Protein AF-A0A1F2XSY4-F1 (afdb_monomer_lite)

Foldseek 3Di:
DDDPLCVPVVVVVVVVCVVVVVPPWDKDAQAQDPPDNDTFGIKTWDADPVPRHIDIDTDHGDDDPDDDDPDDPDD

Secondary structure (DSSP, 8-state):
---HHHHHHHHHHHHHHHHTT--S-EEEEEEE-TTSS-EEEEEEEEE-TTT--EEEEEE------------PPP-

Structure (mmCIF, N/CA/C/O backbone):
data_AF-A0A1F2XSY4-F1
#
_entry.id   AF-A0A1F2XSY4-F1
#
loop_
_atom_site.group_PDB
_atom_site.id
_atom_site.type_symbol
_atom_site.label_atom_id
_atom_site.label_alt_id
_atom_site.label_comp_id
_atom_site.label_asym_id
_atom_site.label_entity_id
_atom_site.label_seq_id
_atom_site.pdbx_PDB_ins_code
_atom_site.Cartn_x
_atom_site.Cartn_y
_atom_site.Cartn_z
_atom_site.occupancy
_atom_site.B_iso_or_equiv
_atom_site.auth_seq_id
_atom_site.auth_comp_id
_atom_site.auth_asym_id
_atom_site.auth_atom_id
_atom_site.pdbx_PDB_model_num
ATOM 1 N N . MET A 1 1 ? 3.189 -4.514 -19.448 1.00 51.28 1 MET A N 1
ATOM 2 C CA . MET A 1 1 ? 4.606 -4.699 -19.073 1.00 51.28 1 MET A CA 1
ATOM 3 C C . MET A 1 1 ? 4.740 -4.233 -17.637 1.00 51.28 1 MET A C 1
ATOM 5 O O . MET A 1 1 ? 4.429 -3.080 -17.375 1.00 51.28 1 MET A O 1
ATOM 9 N N . VAL A 1 2 ? 5.071 -5.138 -16.720 1.00 55.88 2 VAL A N 1
ATOM 10 C CA . VAL A 1 2 ? 5.247 -4.835 -15.293 1.00 55.88 2 VAL A CA 1
ATOM 11 C C . VAL A 1 2 ? 6.716 -4.437 -15.088 1.00 55.88 2 VAL A C 1
ATOM 13 O O . VAL A 1 2 ? 7.574 -5.154 -15.600 1.00 55.88 2 VAL A O 1
ATOM 16 N N . PRO A 1 3 ? 7.042 -3.309 -14.431 1.00 65.69 3 PRO A N 1
AT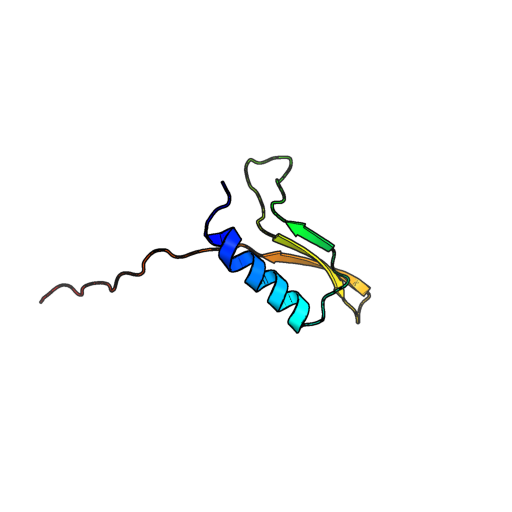OM 17 C CA . PRO A 1 3 ? 8.434 -2.925 -14.184 1.00 65.69 3 PRO A CA 1
ATOM 18 C C . PRO A 1 3 ? 9.169 -3.979 -13.340 1.00 65.69 3 PRO A C 1
ATOM 20 O O . PRO A 1 3 ? 8.582 -4.520 -12.408 1.00 65.69 3 PRO A O 1
ATOM 23 N N . ASP A 1 4 ? 10.460 -4.225 -13.585 1.00 66.81 4 ASP A N 1
ATOM 24 C CA . ASP A 1 4 ? 11.247 -5.219 -12.822 1.00 66.81 4 ASP A CA 1
ATOM 25 C C . ASP A 1 4 ? 11.238 -4.962 -11.303 1.00 66.81 4 ASP A C 1
ATOM 27 O O . ASP A 1 4 ? 11.260 -5.895 -10.500 1.00 66.81 4 ASP A O 1
ATOM 31 N N . ALA A 1 5 ? 11.152 -3.688 -10.902 1.00 66.44 5 ALA A N 1
ATOM 32 C CA . ALA A 1 5 ? 10.991 -3.286 -9.504 1.00 66.44 5 ALA A CA 1
ATOM 33 C C . ALA A 1 5 ? 9.721 -3.877 -8.874 1.00 66.44 5 ALA A C 1
ATOM 35 O O . ALA A 1 5 ? 9.732 -4.321 -7.734 1.00 66.44 5 ALA A O 1
ATOM 36 N N . TRP A 1 6 ? 8.629 -3.932 -9.630 1.00 78.62 6 TRP A N 1
ATOM 37 C CA . TRP A 1 6 ? 7.357 -4.454 -9.152 1.00 78.62 6 TRP A CA 1
ATOM 38 C C . TRP A 1 6 ? 7.410 -5.968 -8.953 1.00 78.62 6 TRP A C 1
ATOM 40 O O . TRP A 1 6 ? 7.012 -6.469 -7.906 1.00 78.62 6 TRP A O 1
ATOM 50 N N . HIS A 1 7 ? 7.956 -6.699 -9.930 1.00 73.62 7 HIS A N 1
ATOM 51 C CA . HIS A 1 7 ? 8.032 -8.160 -9.871 1.00 73.62 7 HIS A CA 1
ATOM 52 C C . HIS A 1 7 ? 8.844 -8.648 -8.661 1.00 73.62 7 HIS A C 1
ATOM 54 O O . HIS A 1 7 ? 8.453 -9.598 -7.984 1.00 73.62 7 HIS A O 1
ATOM 60 N N . ASN A 1 8 ? 9.948 -7.960 -8.355 1.00 74.31 8 ASN A N 1
ATOM 61 C CA . ASN A 1 8 ? 10.854 -8.361 -7.283 1.00 74.31 8 ASN A CA 1
ATOM 62 C C . ASN A 1 8 ? 10.463 -7.779 -5.918 1.00 74.31 8 ASN A C 1
ATOM 64 O O . ASN A 1 8 ? 10.486 -8.489 -4.913 1.00 74.31 8 ASN A O 1
ATOM 68 N N . SER A 1 9 ? 10.109 -6.493 -5.856 1.00 82.12 9 SER A N 1
ATOM 69 C CA . SER A 1 9 ? 9.922 -5.801 -4.578 1.00 82.12 9 SER A CA 1
ATOM 70 C C . SER A 1 9 ? 8.512 -5.939 -4.011 1.00 82.12 9 SER A C 1
ATOM 72 O O . SER A 1 9 ? 8.373 -5.909 -2.792 1.00 82.12 9 SER A O 1
ATOM 74 N N . LEU A 1 10 ? 7.479 -6.171 -4.832 1.00 87.50 10 LEU A N 1
ATOM 75 C CA . LEU A 1 10 ? 6.121 -6.347 -4.305 1.00 87.50 10 LEU A CA 1
ATOM 76 C C . LEU A 1 10 ? 6.004 -7.619 -3.450 1.00 87.50 10 LEU A C 1
ATOM 78 O O . LEU A 1 10 ? 5.376 -7.604 -2.393 1.00 87.50 10 LEU A O 1
ATOM 82 N N . SER A 1 11 ? 6.669 -8.701 -3.863 1.00 87.19 11 SER A N 1
ATOM 83 C CA . SER A 1 11 ? 6.770 -9.929 -3.065 1.00 87.19 11 SER A CA 1
ATOM 84 C C . SER A 1 11 ? 7.449 -9.668 -1.716 1.00 87.19 11 SER A C 1
ATOM 86 O O . SER A 1 11 ? 7.007 -10.179 -0.690 1.00 87.19 11 SER A O 1
ATOM 88 N N . ALA A 1 12 ? 8.480 -8.816 -1.688 1.00 89.00 12 ALA A N 1
ATOM 89 C CA . ALA A 1 12 ? 9.130 -8.410 -0.444 1.00 89.00 12 ALA A CA 1
ATOM 90 C C . ALA A 1 12 ? 8.190 -7.587 0.457 1.00 89.00 12 ALA A C 1
ATOM 92 O O . ALA A 1 12 ? 8.140 -7.831 1.661 1.00 89.00 12 ALA A O 1
ATOM 93 N N . THR A 1 13 ? 7.397 -6.673 -0.114 1.00 90.69 13 THR A N 1
ATOM 94 C CA . THR A 1 13 ? 6.361 -5.928 0.621 1.00 90.69 13 THR A CA 1
ATOM 95 C C . THR A 1 13 ? 5.310 -6.866 1.213 1.00 90.69 13 THR A C 1
ATOM 97 O O . THR A 1 13 ? 4.979 -6.746 2.389 1.00 90.69 13 THR A O 1
ATOM 100 N N . SER A 1 14 ? 4.823 -7.840 0.439 1.00 90.81 14 SER A N 1
ATOM 101 C CA . SER A 1 14 ? 3.874 -8.849 0.926 1.00 90.81 14 SER A CA 1
ATOM 102 C C . SER A 1 14 ? 4.454 -9.679 2.074 1.00 90.81 14 SER A C 1
ATOM 104 O O . SER A 1 14 ? 3.7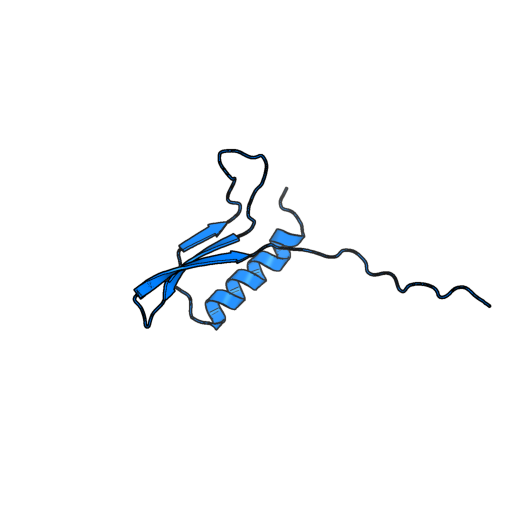69 -9.919 3.066 1.00 90.81 14 SER A O 1
ATOM 106 N N . ASN A 1 15 ? 5.721 -10.086 1.973 1.00 91.50 15 ASN A N 1
ATOM 107 C CA . ASN A 1 15 ? 6.389 -10.842 3.029 1.00 91.50 15 ASN A CA 1
ATOM 108 C C . ASN A 1 15 ? 6.538 -10.024 4.316 1.00 91.50 15 ASN A C 1
ATOM 110 O O . ASN A 1 15 ? 6.297 -10.563 5.390 1.00 91.50 15 ASN A O 1
ATOM 114 N N . ALA A 1 16 ? 6.892 -8.738 4.224 1.00 91.94 16 ALA A N 1
ATOM 115 C CA . ALA A 1 16 ? 7.005 -7.862 5.391 1.00 91.94 16 ALA A CA 1
ATOM 116 C C . ALA A 1 16 ? 5.668 -7.739 6.141 1.00 91.94 16 ALA A C 1
ATOM 118 O O . ALA A 1 16 ? 5.617 -7.952 7.347 1.00 91.94 16 ALA A O 1
ATOM 119 N N . LEU A 1 17 ? 4.568 -7.507 5.416 1.00 92.81 17 LEU A N 1
ATOM 120 C CA . LEU A 1 17 ? 3.232 -7.438 6.018 1.00 92.81 17 LEU A CA 1
ATOM 121 C C . LEU A 1 17 ? 2.830 -8.755 6.702 1.00 92.81 17 LEU A C 1
ATOM 123 O O . LEU A 1 17 ? 2.226 -8.735 7.769 1.00 92.81 17 LEU A O 1
ATOM 127 N N . GLN A 1 18 ? 3.184 -9.900 6.113 1.00 91.69 18 GLN A N 1
ATOM 128 C CA . GLN A 1 18 ? 2.904 -11.214 6.699 1.00 91.69 18 GLN A CA 1
ATOM 129 C C . GLN A 1 18 ? 3.753 -11.514 7.939 1.00 91.69 18 GLN A C 1
ATOM 131 O O . GLN A 1 18 ? 3.245 -12.122 8.878 1.00 91.69 18 GLN A O 1
ATOM 136 N N . LEU A 1 19 ? 5.028 -11.114 7.935 1.00 93.81 19 LEU A N 1
ATOM 137 C CA . LEU A 1 19 ? 5.950 -11.293 9.060 1.00 93.81 19 LEU A CA 1
ATOM 138 C C . LEU A 1 19 ? 5.487 -10.527 10.303 1.00 93.81 19 LEU A C 1
ATOM 140 O O . LEU A 1 19 ? 5.592 -11.058 11.405 1.00 93.81 19 LEU A O 1
ATOM 144 N N . ASP A 1 20 ? 4.927 -9.333 10.112 1.00 89.50 20 ASP A N 1
ATOM 145 C CA . ASP A 1 20 ? 4.403 -8.487 11.191 1.00 89.50 20 ASP A CA 1
ATOM 146 C C . ASP A 1 20 ? 2.923 -8.769 11.526 1.00 89.50 20 ASP A C 1
ATOM 148 O O . ASP A 1 20 ? 2.294 -8.012 12.263 1.00 89.50 20 ASP A O 1
ATOM 152 N N . ASP A 1 21 ? 2.351 -9.853 10.987 1.00 89.75 21 ASP A N 1
ATOM 153 C CA . ASP A 1 21 ? 0.956 -10.276 11.191 1.00 89.75 21 ASP A CA 1
ATOM 154 C C . ASP A 1 21 ? -0.101 -9.219 10.800 1.00 89.75 21 ASP A C 1
ATOM 156 O O . ASP A 1 21 ? -1.242 -9.228 11.264 1.00 89.75 21 ASP A O 1
ATOM 160 N N . LEU A 1 22 ? 0.248 -8.307 9.888 1.00 90.00 22 LEU A N 1
ATOM 161 C CA . LEU A 1 22 ? -0.625 -7.239 9.402 1.00 90.00 22 LEU A CA 1
ATOM 162 C C . LEU A 1 22 ? -1.606 -7.773 8.345 1.00 90.00 22 LEU A C 1
ATOM 164 O O . LEU A 1 22 ? -1.459 -7.505 7.152 1.00 90.00 22 LEU A O 1
ATOM 168 N N . ARG A 1 23 ? -2.611 -8.546 8.778 1.00 87.00 23 ARG A N 1
ATOM 169 C CA . ARG A 1 23 ? -3.572 -9.228 7.882 1.00 87.00 23 ARG A CA 1
ATOM 170 C C . ARG A 1 23 ? -4.854 -8.458 7.570 1.00 87.00 23 ARG A C 1
ATOM 172 O O . ARG A 1 23 ? -5.455 -8.712 6.531 1.00 87.00 23 ARG A O 1
ATOM 179 N N . ASP A 1 24 ? -5.224 -7.502 8.413 1.00 89.31 24 ASP A N 1
ATOM 180 C CA . ASP A 1 24 ? -6.507 -6.788 8.305 1.00 89.31 24 ASP A CA 1
ATOM 181 C C . ASP A 1 24 ? -6.373 -5.392 7.676 1.00 89.31 24 ASP A C 1
ATOM 183 O O . ASP A 1 24 ? -7.270 -4.556 7.780 1.00 89.31 24 ASP A O 1
ATOM 187 N N . GLN A 1 25 ? -5.241 -5.128 7.019 1.00 94.19 25 GLN A N 1
ATOM 188 C CA . GLN A 1 25 ? -4.957 -3.830 6.414 1.00 94.19 25 GLN A CA 1
ATOM 189 C C . GLN A 1 25 ? -5.506 -3.737 4.992 1.00 94.19 25 GLN A C 1
ATOM 191 O O . GLN A 1 25 ? -5.389 -4.666 4.190 1.00 94.19 25 GLN A O 1
ATOM 196 N N . GLY A 1 26 ? -6.065 -2.580 4.646 1.00 95.19 26 GLY A N 1
ATOM 197 C CA . GLY A 1 26 ? -6.460 -2.276 3.277 1.00 95.19 26 GLY A CA 1
ATOM 198 C C . GLY A 1 26 ? -5.227 -1.965 2.433 1.00 95.19 26 GLY A C 1
ATOM 199 O O . GLY A 1 26 ? -4.477 -1.047 2.763 1.00 95.19 26 GLY A O 1
ATOM 200 N N . ILE A 1 27 ? -5.024 -2.700 1.338 1.00 95.12 27 ILE A N 1
ATOM 201 C CA . ILE A 1 27 ? -3.878 -2.520 0.436 1.00 95.12 27 ILE A CA 1
ATOM 202 C C . ILE A 1 27 ? -4.375 -2.095 -0.945 1.00 95.12 27 ILE A C 1
ATOM 204 O 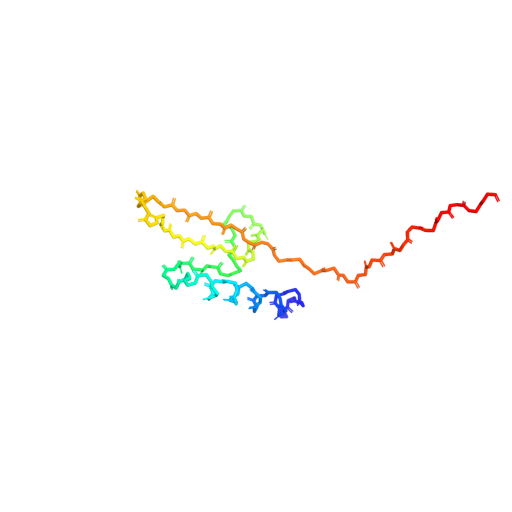O . ILE A 1 27 ? -5.165 -2.797 -1.575 1.00 95.12 27 ILE A O 1
ATOM 208 N N . LEU A 1 28 ? -3.868 -0.965 -1.438 1.00 94.75 28 LEU A N 1
ATOM 209 C CA . LEU A 1 28 ? -4.080 -0.496 -2.803 1.00 94.75 28 LEU A CA 1
ATOM 210 C C . LEU A 1 28 ? -2.746 -0.496 -3.544 1.00 94.75 28 LEU A C 1
ATOM 212 O O . LEU A 1 28 ? -1.829 0.239 -3.188 1.00 94.75 28 LEU A O 1
ATOM 216 N N . ALA A 1 29 ? -2.658 -1.312 -4.585 1.00 92.69 29 ALA A N 1
ATOM 217 C CA . ALA A 1 29 ? -1.501 -1.409 -5.463 1.00 92.69 29 ALA A CA 1
ATOM 218 C C . ALA A 1 29 ? -1.751 -0.620 -6.762 1.00 92.69 29 ALA A C 1
ATOM 220 O O . ALA A 1 29 ? -2.867 -0.629 -7.281 1.00 92.69 29 ALA A O 1
ATOM 221 N N . GLU A 1 30 ? -0.727 0.059 -7.286 1.00 91.38 30 GLU A N 1
ATOM 222 C CA . GLU A 1 30 ? -0.779 0.872 -8.516 1.00 91.38 30 GLU A CA 1
ATOM 223 C C . GLU A 1 30 ? -1.875 1.957 -8.506 1.00 91.38 30 GLU A C 1
ATOM 225 O O . GLU A 1 30 ? -2.557 2.210 -9.507 1.00 91.38 30 GLU A O 1
ATOM 230 N N . LEU A 1 31 ? -2.053 2.633 -7.369 1.00 92.44 31 LEU A N 1
ATOM 231 C CA . LEU A 1 31 ? -3.088 3.650 -7.209 1.00 92.44 31 LEU A CA 1
ATOM 232 C C . LEU A 1 31 ? -2.778 4.893 -8.058 1.00 92.44 31 LEU A C 1
ATOM 234 O O . LEU A 1 31 ? -1.876 5.675 -7.752 1.00 92.44 31 LEU A O 1
ATOM 238 N N . LYS A 1 32 ? -3.567 5.113 -9.115 1.00 92.06 32 LYS A N 1
ATOM 239 C CA . LYS A 1 32 ? -3.528 6.346 -9.918 1.00 92.06 32 LYS A CA 1
ATOM 240 C C . LYS A 1 32 ? -4.222 7.489 -9.184 1.00 92.06 32 LYS A C 1
ATOM 242 O O . LYS A 1 32 ? -5.348 7.337 -8.718 1.00 92.06 32 LYS A O 1
ATOM 247 N N . LEU A 1 33 ? -3.578 8.652 -9.138 1.00 90.25 33 LEU A N 1
ATOM 248 C CA . LEU A 1 33 ? -4.151 9.842 -8.512 1.00 90.25 33 LEU A CA 1
ATOM 249 C C . LEU A 1 33 ? -5.054 10.589 -9.501 1.00 90.25 33 LEU A C 1
ATOM 251 O O . LEU A 1 33 ? -4.617 10.954 -10.587 1.00 90.25 33 LEU A O 1
ATOM 255 N N . SER A 1 34 ? -6.293 10.879 -9.106 1.00 85.94 34 SER A N 1
ATOM 256 C CA . SER A 1 34 ? -7.360 11.384 -9.988 1.00 85.94 34 SE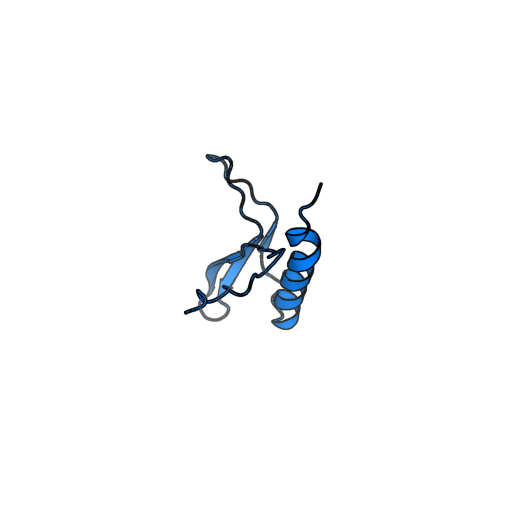R A CA 1
ATOM 257 C C . SER A 1 34 ? -7.021 12.667 -10.761 1.00 85.94 34 SER A C 1
ATOM 259 O O . SER A 1 34 ? -7.511 12.865 -11.868 1.00 85.94 34 SER A O 1
ATOM 261 N N . HIS A 1 35 ? -6.178 13.536 -10.196 1.00 85.38 35 HIS A N 1
ATOM 262 C CA . HIS A 1 35 ? -5.830 14.843 -10.769 1.00 85.38 35 HIS A CA 1
ATOM 263 C C . HIS A 1 35 ? -4.366 14.947 -11.228 1.00 85.38 35 HIS A C 1
ATOM 265 O O . HIS A 1 35 ? -3.850 16.049 -11.406 1.00 85.38 35 HIS A O 1
ATOM 271 N N . SER A 1 36 ? -3.660 13.825 -11.409 1.00 87.38 36 SER A N 1
ATOM 272 C CA . SER A 1 36 ? -2.292 13.842 -11.940 1.00 87.38 36 SER A CA 1
ATOM 273 C C . SER A 1 36 ? -1.959 12.573 -12.723 1.00 87.38 36 SER A C 1
ATOM 275 O O . SER A 1 36 ? -2.579 11.536 -12.534 1.00 87.38 36 SER A O 1
ATOM 277 N N . SER A 1 37 ? -0.912 12.613 -13.547 1.00 84.19 37 SER A N 1
ATOM 278 C CA . SER A 1 37 ? -0.355 11.400 -14.164 1.00 84.19 37 SER A CA 1
ATOM 279 C C . SER A 1 37 ? 0.475 10.544 -13.194 1.00 84.19 37 SER A C 1
ATOM 281 O O . SER A 1 37 ? 1.070 9.549 -13.612 1.00 84.19 37 SER A O 1
ATOM 283 N N . LYS A 1 38 ? 0.567 10.933 -11.914 1.00 87.56 38 LYS A N 1
ATOM 284 C CA . LYS A 1 38 ? 1.322 10.197 -10.898 1.00 87.56 38 LYS A CA 1
ATOM 285 C C . LYS A 1 38 ? 0.531 8.980 -10.417 1.00 87.56 38 LYS A C 1
ATOM 287 O O . LYS A 1 38 ? -0.701 8.989 -10.359 1.00 87.56 38 LYS A O 1
ATOM 292 N N . ARG A 1 39 ? 1.276 7.951 -10.029 1.00 91.38 39 ARG A N 1
ATOM 293 C CA . ARG A 1 39 ? 0.780 6.741 -9.375 1.00 91.38 39 ARG A CA 1
ATOM 29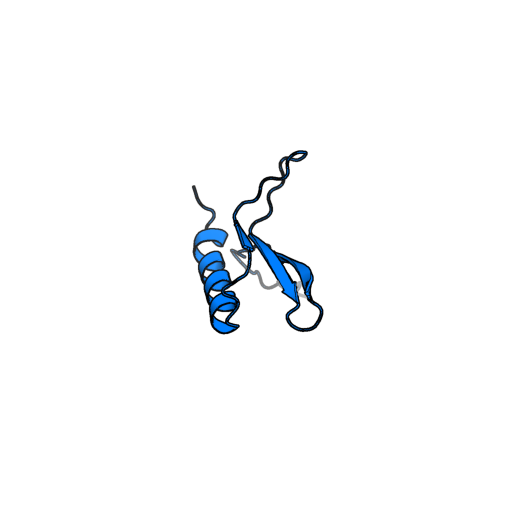4 C C . ARG A 1 39 ? 1.562 6.531 -8.084 1.00 91.38 39 ARG A C 1
ATOM 296 O O . ARG A 1 39 ? 2.739 6.881 -8.055 1.00 91.38 39 ARG A O 1
ATOM 303 N N . LEU A 1 40 ? 0.906 5.980 -7.074 1.00 92.00 40 LEU A N 1
ATOM 304 C CA . LEU A 1 40 ? 1.566 5.382 -5.919 1.00 92.00 40 LEU A CA 1
ATOM 305 C C . LEU A 1 40 ? 1.765 3.897 -6.203 1.00 92.00 40 LEU A C 1
ATOM 307 O O . LEU A 1 40 ? 0.873 3.261 -6.774 1.00 92.00 40 LEU A O 1
ATOM 311 N N . ASP A 1 41 ? 2.908 3.350 -5.804 1.00 92.62 41 ASP A N 1
ATOM 312 C CA . ASP A 1 41 ? 3.160 1.924 -5.993 1.00 92.62 41 ASP A CA 1
ATOM 313 C C . ASP A 1 41 ? 2.295 1.093 -5.035 1.00 92.62 41 ASP A C 1
ATOM 315 O O . ASP A 1 41 ? 1.505 0.268 -5.494 1.00 92.62 41 ASP A O 1
ATOM 319 N N . VAL A 1 42 ? 2.367 1.345 -3.723 1.00 94.50 42 VAL A N 1
ATOM 320 C CA . VAL A 1 42 ? 1.500 0.698 -2.725 1.00 94.50 42 VAL A CA 1
ATOM 321 C C . VAL A 1 42 ? 1.054 1.700 -1.657 1.00 94.50 42 VAL A C 1
ATOM 323 O O . VAL A 1 42 ? 1.865 2.429 -1.087 1.00 94.50 42 VAL A O 1
ATOM 326 N N . LEU A 1 43 ? -0.241 1.705 -1.346 1.00 95.62 43 LEU A N 1
ATOM 327 C CA . LEU A 1 43 ? -0.829 2.379 -0.190 1.00 95.62 43 LEU A CA 1
ATOM 328 C C . LEU A 1 43 ? -1.380 1.321 0.770 1.00 95.62 43 LEU A C 1
ATOM 330 O O . LEU A 1 43 ? -2.243 0.530 0.390 1.00 95.62 43 LEU A O 1
ATOM 334 N N . VAL A 1 44 ? -0.891 1.326 2.007 1.00 95.75 44 VAL A N 1
ATOM 335 C CA . VAL A 1 44 ? -1.394 0.493 3.104 1.00 95.75 44 VAL A CA 1
ATOM 336 C C . VAL A 1 44 ? -2.208 1.377 4.038 1.00 95.75 44 VAL A C 1
ATOM 338 O O . VAL A 1 44 ? -1.757 2.451 4.429 1.00 95.75 44 VAL A O 1
ATOM 341 N N . THR A 1 45 ? -3.406 0.934 4.386 1.00 96.62 45 THR A N 1
ATOM 342 C CA . THR A 1 45 ? -4.354 1.638 5.255 1.00 96.62 45 THR A CA 1
ATOM 343 C C . THR A 1 45 ? -4.795 0.720 6.378 1.00 96.62 45 THR A C 1
ATOM 345 O O . THR A 1 45 ? -4.890 -0.490 6.184 1.00 96.62 45 THR A O 1
ATOM 348 N N . GLY A 1 46 ? -5.055 1.288 7.545 1.00 94.75 46 GLY A N 1
ATOM 349 C CA . GLY A 1 46 ? -5.379 0.520 8.733 1.00 94.75 46 GLY A CA 1
ATOM 350 C C . GLY A 1 46 ? -5.771 1.400 9.897 1.00 94.75 46 GLY A C 1
ATOM 351 O O . GLY A 1 46 ? -5.826 2.621 9.772 1.00 94.75 46 GLY A O 1
ATOM 352 N N . SER A 1 47 ? -5.976 0.780 11.050 1.00 92.94 47 SER A N 1
ATOM 353 C CA . SER A 1 47 ? -6.184 1.479 12.312 1.00 92.94 47 SER A CA 1
ATOM 354 C C . SER A 1 47 ? -5.137 1.058 13.339 1.00 92.94 47 SER A C 1
ATOM 356 O O . SER A 1 47 ? -4.663 -0.079 13.371 1.00 92.94 47 SER A O 1
ATOM 358 N N . ASN A 1 48 ? -4.729 2.003 14.182 1.00 89.25 48 ASN A N 1
ATOM 359 C CA . ASN A 1 48 ? -3.838 1.714 15.294 1.00 89.25 48 ASN A CA 1
ATOM 360 C C . ASN A 1 48 ? -4.576 0.851 16.326 1.00 89.25 48 ASN A C 1
ATOM 362 O O . ASN A 1 48 ? -5.603 1.269 16.855 1.00 89.25 48 ASN A O 1
ATOM 366 N N . ALA A 1 49 ? -4.026 -0.316 16.662 1.00 86.56 49 ALA A N 1
ATOM 367 C CA . ALA A 1 49 ? -4.672 -1.257 17.578 1.00 86.56 49 ALA A CA 1
ATOM 368 C C . ALA A 1 49 ? -4.918 -0.689 18.991 1.00 86.56 49 ALA A C 1
ATOM 370 O O . ALA A 1 49 ? -5.876 -1.081 19.650 1.00 86.56 49 ALA A O 1
ATOM 371 N N . ASN A 1 50 ? -4.081 0.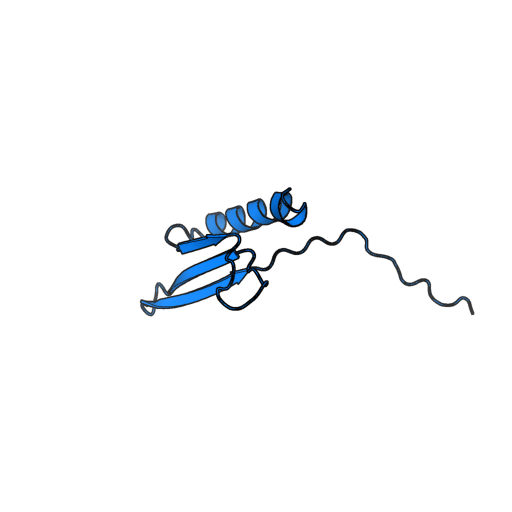244 19.455 1.00 90.75 50 ASN A N 1
ATOM 372 C CA . ASN A 1 50 ? -4.188 0.821 20.796 1.00 90.75 50 ASN A CA 1
ATOM 373 C C . ASN A 1 50 ? -5.106 2.047 20.842 1.00 90.75 50 ASN A C 1
ATOM 375 O O . ASN A 1 50 ? -5.795 2.257 21.837 1.00 90.75 50 ASN A O 1
ATOM 379 N N . THR A 1 51 ? -5.093 2.886 19.801 1.00 93.75 51 THR A N 1
ATOM 380 C CA . THR A 1 51 ? -5.832 4.163 19.798 1.00 93.75 51 THR A CA 1
ATOM 381 C C . THR A 1 51 ? -7.091 4.145 18.935 1.00 93.75 51 THR A C 1
ATOM 383 O O . THR A 1 51 ? -7.890 5.075 19.014 1.00 93.75 51 THR A O 1
ATOM 386 N N . GLY A 1 52 ? -7.260 3.133 18.082 1.00 92.25 52 GLY A N 1
ATOM 387 C CA . GLY A 1 52 ? -8.343 3.033 17.101 1.00 92.25 52 GLY A CA 1
ATOM 388 C C . GLY A 1 52 ? -8.275 4.068 15.974 1.00 92.25 52 GLY A C 1
ATOM 389 O O . GLY A 1 52 ? -9.205 4.165 15.185 1.00 92.25 52 GLY A O 1
ATOM 390 N N . SER A 1 53 ? -7.211 4.870 15.904 1.00 95.44 53 SER A N 1
ATOM 391 C CA . SER A 1 53 ? -7.094 5.952 14.924 1.00 95.44 53 SER A CA 1
ATOM 392 C C . SER A 1 53 ? -6.672 5.419 13.559 1.00 95.44 53 SER A C 1
ATOM 394 O O . SER A 1 53 ? -5.757 4.596 13.481 1.00 95.44 53 SER A O 1
ATOM 396 N N . ASP A 1 54 ? -7.283 5.939 12.497 1.00 95.69 54 ASP A N 1
ATOM 397 C CA . ASP A 1 54 ? -6.904 5.612 11.123 1.00 95.69 54 ASP A CA 1
ATOM 398 C C . ASP A 1 54 ? -5.443 5.990 10.846 1.00 95.69 54 ASP A C 1
ATOM 400 O O . ASP A 1 54 ? -4.915 6.990 11.337 1.00 95.69 54 ASP A O 1
ATOM 404 N N . SER A 1 55 ? -4.765 5.161 10.063 1.00 93.38 55 SER A N 1
ATOM 405 C CA . SER A 1 55 ? -3.361 5.303 9.692 1.00 93.38 55 SER A CA 1
ATOM 406 C C . SER A 1 55 ? -3.152 4.851 8.252 1.00 93.38 55 SER A C 1
ATOM 408 O O . SER A 1 55 ? -3.798 3.921 7.769 1.00 93.38 55 SER A O 1
ATOM 410 N N . ALA A 1 56 ? -2.229 5.515 7.558 1.00 94.75 56 ALA A N 1
ATOM 411 C CA . ALA A 1 56 ? -1.883 5.187 6.185 1.00 94.75 56 ALA A CA 1
ATOM 412 C C . ALA A 1 56 ? -0.375 5.312 5.952 1.00 94.75 56 ALA A C 1
ATOM 414 O O . ALA A 1 56 ? 0.265 6.249 6.432 1.00 94.75 56 ALA A O 1
ATOM 415 N N . VAL A 1 57 ? 0.182 4.373 5.192 1.00 94.62 57 VAL A N 1
ATOM 416 C CA . VAL A 1 57 ? 1.597 4.317 4.818 1.00 94.62 57 VAL A CA 1
ATOM 417 C C . VAL A 1 57 ? 1.701 4.167 3.306 1.00 94.62 57 VAL A C 1
ATOM 419 O O . VAL A 1 57 ? 1.074 3.291 2.713 1.00 94.62 57 VAL A O 1
ATOM 422 N N . ILE A 1 58 ? 2.517 5.016 2.684 1.00 95.50 58 ILE A N 1
ATOM 423 C CA . ILE A 1 58 ? 2.865 4.911 1.265 1.00 95.50 58 ILE A CA 1
ATOM 424 C C . ILE A 1 58 ? 4.197 4.172 1.159 1.00 95.50 58 ILE A C 1
ATOM 426 O O . ILE A 1 58 ? 5.175 4.559 1.800 1.00 95.50 58 ILE A O 1
ATOM 430 N N . VAL A 1 59 ? 4.240 3.135 0.328 1.00 93.38 59 VAL A N 1
ATOM 431 C CA . VAL A 1 59 ? 5.452 2.379 0.013 1.00 93.38 59 VAL A CA 1
ATOM 432 C C . VAL A 1 59 ? 5.778 2.588 -1.462 1.00 93.38 59 VAL A C 1
ATOM 434 O O . VAL A 1 59 ? 5.002 2.224 -2.342 1.00 93.38 59 VAL A O 1
ATOM 437 N N . GLU A 1 60 ? 6.942 3.181 -1.718 1.00 92.06 60 GLU A N 1
ATOM 438 C CA . GLU A 1 60 ? 7.476 3.427 -3.061 1.00 92.06 60 GLU A CA 1
ATOM 439 C C . GLU A 1 60 ? 8.537 2.375 -3.390 1.00 92.06 60 GLU A C 1
ATOM 441 O O . GLU A 1 60 ? 9.502 2.197 -2.638 1.00 92.06 60 GLU A O 1
ATOM 446 N N . LEU A 1 61 ? 8.383 1.682 -4.518 1.00 89.44 61 LEU A N 1
ATOM 447 C CA . LEU A 1 61 ? 9.282 0.611 -4.928 1.00 89.44 61 LEU A CA 1
ATOM 448 C C . LEU A 1 61 ? 10.370 1.179 -5.841 1.00 89.44 61 LEU A C 1
ATOM 450 O O . LEU A 1 61 ? 10.110 1.805 -6.869 1.00 89.44 61 LEU A O 1
ATOM 454 N N . LYS A 1 62 ? 11.634 0.937 -5.490 1.00 84.81 62 LYS A N 1
ATOM 455 C CA . LYS A 1 62 ? 12.781 1.352 -6.306 1.00 84.81 62 LYS A CA 1
ATOM 456 C C . LYS A 1 62 ? 13.719 0.185 -6.550 1.00 84.81 62 LYS A C 1
ATOM 458 O O . LYS A 1 62 ? 14.137 -0.479 -5.610 1.00 84.81 62 LYS A O 1
ATOM 463 N N . GLN A 1 63 ? 14.127 0.021 -7.806 1.00 75.31 63 GLN A N 1
ATOM 464 C CA . GLN A 1 63 ? 15.183 -0.903 -8.210 1.00 75.31 63 GLN A CA 1
ATOM 465 C C . GLN A 1 63 ? 16.378 -0.104 -8.727 1.00 75.31 63 GLN A C 1
ATOM 467 O O . GLN A 1 63 ? 16.230 0.759 -9.592 1.00 75.31 63 GLN A O 1
ATOM 472 N N . TRP A 1 64 ? 17.567 -0.397 -8.210 1.00 75.38 64 TRP A N 1
ATOM 473 C CA . TRP A 1 64 ? 18.815 0.187 -8.693 1.00 75.38 64 TRP A CA 1
ATOM 474 C C . TRP A 1 64 ? 19.457 -0.816 -9.653 1.00 75.38 64 TRP A C 1
ATOM 476 O O . TRP A 1 64 ? 19.617 -1.982 -9.307 1.00 75.38 64 TRP A O 1
ATOM 486 N N . THR A 1 65 ? 19.800 -0.390 -10.868 1.00 71.00 65 THR A N 1
ATOM 487 C CA . THR A 1 65 ? 20.336 -1.288 -11.909 1.00 71.00 65 THR A CA 1
ATOM 488 C C . THR A 1 65 ? 21.862 -1.347 -11.931 1.00 71.00 65 THR A C 1
ATOM 490 O O . THR A 1 65 ? 22.425 -2.340 -12.387 1.00 71.00 65 THR A O 1
ATOM 493 N N . ARG A 1 66 ? 22.557 -0.313 -11.436 1.00 70.81 66 ARG A N 1
ATOM 494 C CA . ARG A 1 66 ? 24.024 -0.293 -11.333 1.00 70.81 66 ARG A CA 1
ATOM 495 C C . ARG A 1 66 ? 24.499 0.747 -10.321 1.00 70.81 66 ARG A C 1
ATOM 497 O O . ARG A 1 66 ? 24.035 1.882 -10.349 1.00 70.81 66 ARG A O 1
ATOM 504 N N . ALA A 1 67 ? 25.476 0.384 -9.495 1.00 70.06 67 ALA A N 1
ATOM 505 C CA . ALA A 1 67 ? 26.270 1.325 -8.709 1.00 70.06 67 ALA A CA 1
ATOM 506 C C . ALA A 1 67 ? 27.680 1.405 -9.316 1.00 70.06 67 ALA A C 1
ATOM 508 O O . ALA A 1 67 ? 28.273 0.377 -9.635 1.00 70.06 67 ALA A O 1
ATOM 509 N N . SER A 1 68 ? 28.197 2.617 -9.525 1.00 74.19 68 SER A N 1
ATOM 510 C CA . SER A 1 68 ? 29.580 2.850 -9.960 1.00 74.19 68 SER A CA 1
ATOM 511 C C . SER A 1 68 ? 30.392 3.330 -8.771 1.00 74.19 68 SER A C 1
ATOM 513 O O . SER A 1 68 ? 29.948 4.228 -8.058 1.00 74.19 68 SER A O 1
ATOM 515 N N . VAL A 1 69 ? 31.596 2.793 -8.593 1.00 79.69 69 VAL A N 1
ATOM 516 C CA . VAL A 1 69 ? 32.576 3.406 -7.690 1.00 79.69 69 VAL A CA 1
ATOM 517 C C . VAL A 1 69 ? 33.033 4.721 -8.341 1.00 79.69 69 VAL A C 1
ATOM 519 O O . VAL A 1 69 ? 33.291 4.713 -9.549 1.00 79.69 69 VAL A O 1
ATOM 522 N N . PRO A 1 70 ? 33.100 5.856 -7.622 1.00 67.62 70 PRO A N 1
ATOM 523 C CA . PRO A 1 70 ? 33.707 7.061 -8.168 1.00 67.62 70 PRO A CA 1
ATOM 524 C C . PRO A 1 70 ? 35.204 6.794 -8.323 1.00 67.62 70 PRO A C 1
ATOM 526 O O . PRO A 1 70 ? 35.885 6.509 -7.339 1.00 67.62 70 PRO A O 1
ATOM 529 N N . THR A 1 71 ? 35.731 6.858 -9.542 1.00 74.88 71 THR A N 1
ATOM 530 C CA . THR A 1 71 ? 37.179 6.813 -9.749 1.00 74.88 71 THR A CA 1
ATOM 531 C C . THR A 1 71 ? 37.761 8.118 -9.213 1.00 74.88 71 THR A C 1
ATOM 533 O O . THR A 1 71 ? 37.447 9.190 -9.731 1.00 74.88 71 THR A O 1
ATOM 536 N N . SER A 1 72 ? 38.566 8.057 -8.150 1.00 72.62 72 SER A N 1
ATOM 537 C CA . SER A 1 72 ? 39.304 9.229 -7.669 1.00 72.62 72 SER A CA 1
ATOM 538 C C . SER A 1 72 ? 40.187 9.781 -8.796 1.00 72.62 72 SER A C 1
ATOM 540 O O . SER A 1 72 ? 40.781 8.982 -9.529 1.00 72.62 72 SER A O 1
ATOM 542 N N . PRO A 1 73 ? 40.286 11.115 -8.962 1.00 68.44 73 PRO A N 1
ATOM 543 C CA . PRO A 1 73 ? 41.185 11.689 -9.951 1.00 68.44 73 PRO A CA 1
ATOM 544 C C . PRO A 1 73 ? 42.610 11.248 -9.613 1.00 68.44 73 PRO A C 1
ATOM 546 O O . PRO A 1 73 ? 43.062 11.395 -8.478 1.00 68.44 73 PRO A O 1
ATOM 549 N N . THR A 1 74 ? 43.280 10.628 -10.582 1.00 64.12 74 THR A N 1
ATOM 550 C CA . THR A 1 74 ? 44.695 10.270 -10.468 1.00 64.12 74 THR A CA 1
ATOM 551 C C . THR A 1 74 ? 45.495 11.561 -10.303 1.00 64.12 74 THR A C 1
ATOM 553 O O . THR A 1 74 ? 45.277 12.503 -11.067 1.00 64.12 74 THR A O 1
ATOM 556 N N . ALA A 1 75 ? 46.317 11.606 -9.252 1.00 56.97 75 ALA A N 1
ATOM 557 C CA . ALA A 1 75 ? 47.181 12.731 -8.896 1.00 56.97 75 ALA A CA 1
ATOM 558 C C . ALA A 1 75 ? 48.224 13.042 -9.979 1.00 56.97 75 ALA A C 1
ATOM 560 O O . ALA A 1 75 ? 48.634 12.091 -10.686 1.00 56.97 75 ALA A O 1
#

Sequence (75 aa):
MVPDAWHNSLSATSNALQLDDLRDQGILAELKLSHSSKRLDVLVTGSNANTGSDSAVIVELKQWTRASVPTSPTA

Radius of gyration: 17.64 Å; chains: 1; bounding box: 56×26×40 Å

pLDDT: mean 85.13, std 11.01, range [51.28, 96.62]